Protein AF-A0A419DDG0-F1 (afdb_monomer_lite)

Radius of gyration: 15.32 Å; chains: 1; bounding box: 30×52×40 Å

Secondary structure (DSSP, 8-state):
------EEEEEE-S---HHHHHHHHHHHHHHTTTTT-EEE--TTT-GGGPPEEEESSHHHHHHHHHHHHHHTT--GGGEEEEEES------------

Structure (mmCIF, N/CA/C/O backbone):
data_AF-A0A419DDG0-F1
#
_entry.id   AF-A0A419DDG0-F1
#
loop_
_atom_site.group_PDB
_atom_site.id
_atom_site.type_symbol
_atom_site.label_atom_id
_atom_site.label_alt_id
_atom_site.label_comp_id
_atom_site.label_asym_id
_atom_site.label_entity_id
_atom_site.label_seq_id
_atom_site.pdbx_PDB_ins_code
_atom_site.Cartn_x
_atom_site.Cartn_y
_atom_site.Cartn_z
_atom_site.occupancy
_atom_site.B_iso_or_equiv
_atom_site.auth_seq_id
_atom_site.auth_comp_id
_atom_site.auth_asym_id
_atom_site.auth_atom_id
_atom_site.pdbx_PDB_model_num
ATOM 1 N N . MET A 1 1 ? 8.649 -7.366 -29.070 1.00 37.16 1 MET A N 1
ATOM 2 C CA . MET A 1 1 ? 9.524 -7.593 -27.902 1.00 37.16 1 MET A CA 1
ATOM 3 C C . MET A 1 1 ? 8.646 -7.546 -26.665 1.00 37.16 1 MET A C 1
ATOM 5 O O . MET A 1 1 ? 8.267 -6.458 -26.252 1.00 37.16 1 MET A O 1
ATOM 9 N N . SER A 1 2 ? 8.232 -8.703 -26.148 1.00 46.16 2 SER A N 1
ATOM 10 C CA . SER A 1 2 ? 7.489 -8.781 -24.888 1.00 46.16 2 SER A CA 1
ATOM 11 C C . SER A 1 2 ? 8.472 -8.474 -23.767 1.00 46.16 2 SER A C 1
ATOM 13 O O . SER A 1 2 ? 9.297 -9.309 -23.410 1.00 46.16 2 SER A O 1
ATOM 15 N N . SER A 1 3 ? 8.487 -7.229 -23.297 1.00 46.69 3 SER A N 1
ATOM 16 C CA . SER A 1 3 ? 9.208 -6.886 -22.079 1.00 46.69 3 SER A CA 1
ATOM 17 C C . SER A 1 3 ? 8.430 -7.476 -20.906 1.00 46.69 3 SER A C 1
ATOM 19 O O . SER A 1 3 ? 7.590 -6.790 -20.329 1.00 46.69 3 SER A O 1
ATOM 21 N N . ASP A 1 4 ? 8.699 -8.741 -20.575 1.00 53.41 4 ASP A N 1
ATOM 22 C CA . ASP A 1 4 ? 8.401 -9.341 -19.270 1.00 53.41 4 ASP A CA 1
ATOM 23 C C . ASP A 1 4 ? 9.187 -8.561 -18.207 1.00 53.41 4 ASP A C 1
ATOM 25 O O . ASP A 1 4 ? 10.253 -8.957 -17.741 1.00 53.41 4 ASP A O 1
ATOM 29 N N . ARG A 1 5 ? 8.710 -7.358 -17.885 1.00 60.47 5 ARG A N 1
ATOM 30 C CA . ARG A 1 5 ? 9.150 -6.641 -16.696 1.00 60.47 5 ARG A CA 1
ATOM 31 C C . ARG A 1 5 ? 8.579 -7.425 -15.530 1.00 60.47 5 ARG A C 1
ATOM 33 O O . ARG A 1 5 ? 7.360 -7.497 -15.406 1.00 60.47 5 ARG A O 1
ATOM 40 N N . GLU A 1 6 ? 9.451 -8.025 -14.723 1.00 71.94 6 GLU A N 1
ATOM 41 C CA . GLU A 1 6 ? 9.077 -8.680 -13.471 1.00 71.94 6 GLU A CA 1
ATOM 42 C C . GLU A 1 6 ? 8.288 -7.682 -12.619 1.00 71.94 6 GLU A C 1
ATOM 44 O O . GLU A 1 6 ? 8.833 -6.758 -12.017 1.00 71.94 6 GLU A O 1
ATOM 49 N N . GLN A 1 7 ? 6.965 -7.814 -12.644 1.00 84.19 7 GLN A N 1
ATOM 50 C CA . GLN A 1 7 ? 6.094 -7.000 -11.819 1.00 84.19 7 GLN A CA 1
ATOM 51 C C . GLN A 1 7 ? 6.153 -7.538 -10.392 1.00 84.19 7 GLN A C 1
ATOM 53 O O . GLN A 1 7 ? 6.408 -8.716 -10.168 1.00 84.19 7 GLN A O 1
ATOM 58 N N . HIS A 1 8 ? 5.898 -6.692 -9.406 1.00 87.19 8 HIS A N 1
ATOM 59 C CA . HIS A 1 8 ? 5.866 -7.069 -8.001 1.00 87.19 8 HIS A CA 1
ATOM 60 C C . HIS A 1 8 ? 4.533 -6.665 -7.399 1.00 87.19 8 HIS A C 1
ATOM 62 O O . HIS A 1 8 ? 4.134 -5.508 -7.463 1.00 87.19 8 HIS A O 1
ATOM 68 N N . VAL A 1 9 ? 3.835 -7.632 -6.827 1.00 87.88 9 VAL A N 1
ATOM 69 C CA . VAL A 1 9 ? 2.540 -7.462 -6.193 1.00 87.88 9 VAL A CA 1
ATOM 70 C C . VAL A 1 9 ? 2.675 -7.321 -4.689 1.00 87.88 9 VAL A C 1
ATOM 72 O O . VAL A 1 9 ? 3.354 -8.119 -4.046 1.00 87.88 9 VAL A O 1
ATOM 75 N N . VAL A 1 10 ? 1.986 -6.331 -4.134 1.00 87.31 10 VAL A N 1
ATOM 76 C CA . VAL A 1 10 ? 1.784 -6.153 -2.700 1.00 87.31 10 VAL A CA 1
ATOM 77 C C . VAL A 1 10 ? 0.323 -6.448 -2.393 1.00 87.31 10 VAL A C 1
ATOM 79 O O . VAL A 1 10 ? -0.575 -5.867 -3.005 1.00 87.31 10 VAL A O 1
ATOM 82 N N . ARG A 1 11 ? 0.078 -7.362 -1.453 1.00 86.62 11 ARG A N 1
ATOM 83 C CA . ARG A 1 11 ? -1.271 -7.712 -0.996 1.00 86.62 11 ARG A CA 1
ATOM 84 C C . ARG A 1 11 ? -1.343 -7.807 0.512 1.00 86.62 11 ARG A C 1
ATOM 86 O O . ARG A 1 11 ? -0.390 -8.230 1.158 1.00 86.62 11 ARG A O 1
ATOM 93 N N . ILE A 1 12 ? -2.505 -7.489 1.057 1.00 83.88 12 ILE A N 1
ATOM 94 C CA . ILE A 1 12 ? -2.798 -7.721 2.467 1.00 83.88 12 ILE A CA 1
ATOM 95 C C . ILE A 1 12 ? -3.429 -9.106 2.605 1.00 83.88 12 ILE A C 1
ATOM 97 O O . ILE A 1 12 ? -4.366 -9.451 1.883 1.00 83.88 12 ILE A O 1
ATOM 101 N N . THR A 1 13 ? -2.865 -9.935 3.482 1.00 80.31 13 THR A N 1
ATOM 102 C CA . THR A 1 13 ? -3.228 -11.358 3.610 1.00 80.31 13 THR A CA 1
ATOM 103 C C . THR A 1 13 ? -4.241 -11.634 4.712 1.00 80.31 13 THR A C 1
ATOM 105 O O . THR A 1 13 ? -4.829 -12.712 4.733 1.00 80.31 13 THR A O 1
ATOM 108 N N . ARG A 1 14 ? -4.459 -10.681 5.622 1.00 78.88 14 ARG A N 1
ATOM 109 C CA . ARG A 1 14 ? -5.357 -10.831 6.770 1.00 78.88 14 ARG A CA 1
ATOM 110 C C . ARG A 1 14 ? -6.541 -9.873 6.664 1.00 78.88 14 ARG A C 1
ATOM 112 O O . ARG A 1 14 ? -6.432 -8.791 6.091 1.00 78.88 14 ARG A O 1
ATOM 119 N N . ASN A 1 15 ? -7.663 -10.253 7.268 1.00 77.44 15 ASN A N 1
ATOM 120 C CA . ASN A 1 15 ? -8.803 -9.359 7.408 1.00 77.44 15 ASN A CA 1
ATOM 121 C C . ASN A 1 15 ? -8.472 -8.247 8.415 1.00 77.44 15 ASN A C 1
ATOM 123 O O . ASN A 1 15 ? -8.151 -8.536 9.568 1.00 77.44 15 ASN A O 1
ATOM 127 N N . LEU A 1 16 ? -8.547 -6.995 7.965 1.00 71.06 16 LEU A N 1
ATOM 128 C CA . LEU A 1 16 ? -8.265 -5.801 8.769 1.00 71.06 16 LEU A CA 1
ATOM 129 C C . LEU A 1 16 ? -9.456 -5.341 9.611 1.00 71.06 16 LEU A C 1
ATOM 131 O O . LEU A 1 16 ? -9.288 -4.542 10.526 1.00 71.06 16 LEU A O 1
ATOM 135 N N . GLY A 1 17 ? -10.660 -5.818 9.291 1.00 74.00 17 GLY A N 1
ATOM 136 C CA . GLY A 1 17 ? -11.890 -5.160 9.719 1.00 74.00 17 GLY A CA 1
ATOM 137 C C . GLY A 1 17 ? -12.183 -3.901 8.894 1.00 74.00 17 GLY A C 1
ATOM 138 O O . GLY A 1 17 ? -11.322 -3.359 8.202 1.00 74.00 17 GLY A O 1
ATOM 139 N N . GLU A 1 18 ? -13.435 -3.452 8.942 1.00 72.94 18 GLU A N 1
ATOM 140 C CA . GLU A 1 18 ? -13.960 -2.422 8.036 1.00 72.94 18 GLU A CA 1
ATOM 141 C C . GLU A 1 18 ? -13.289 -1.050 8.221 1.00 72.94 18 GLU A C 1
ATOM 143 O O . GLU A 1 18 ? -12.929 -0.414 7.237 1.00 72.94 18 GLU A O 1
ATOM 148 N N . LYS A 1 19 ? -13.019 -0.640 9.471 1.00 74.81 19 LYS A N 1
ATOM 149 C CA . LYS A 1 19 ? -12.361 0.644 9.779 1.00 74.81 19 LYS A CA 1
ATOM 150 C C . LYS A 1 19 ? -10.937 0.727 9.222 1.00 74.81 19 LYS A C 1
ATOM 152 O O . LYS A 1 19 ? -10.627 1.637 8.467 1.00 74.81 19 LYS A O 1
ATOM 157 N N . SER A 1 20 ? -10.094 -0.255 9.540 1.00 79.38 20 SER A N 1
ATOM 158 C CA . SER A 1 20 ? -8.696 -0.260 9.089 1.00 79.38 20 SER A CA 1
ATOM 159 C C . SER A 1 20 ? -8.560 -0.527 7.588 1.00 79.38 20 SER A C 1
ATOM 161 O O . SER A 1 20 ? -7.578 -0.115 6.976 1.00 79.38 20 SER A O 1
ATOM 163 N N . ARG A 1 21 ? -9.546 -1.190 6.969 1.00 82.56 21 ARG A N 1
ATOM 164 C CA . ARG A 1 21 ? -9.624 -1.313 5.510 1.00 82.56 21 ARG A CA 1
ATOM 165 C C . ARG A 1 21 ? -9.760 0.054 4.845 1.00 82.56 21 ARG A C 1
ATOM 167 O O . ARG A 1 21 ? -9.055 0.294 3.870 1.00 82.56 21 ARG A O 1
ATOM 174 N N . ASP A 1 22 ? -10.653 0.909 5.336 1.00 82.81 22 ASP A N 1
ATOM 175 C CA . ASP A 1 22 ? -10.909 2.215 4.722 1.00 82.81 22 ASP A CA 1
ATOM 176 C C . ASP A 1 22 ? -9.667 3.115 4.798 1.00 82.81 22 ASP A C 1
ATOM 178 O O . ASP A 1 22 ? -9.241 3.673 3.790 1.00 82.81 22 ASP A O 1
ATOM 182 N N . GLU A 1 23 ? -8.989 3.124 5.951 1.00 85.62 23 GLU A N 1
ATOM 183 C CA . GLU A 1 23 ? -7.719 3.839 6.143 1.00 85.62 23 GLU A CA 1
ATOM 184 C C . GLU A 1 23 ? -6.621 3.344 5.191 1.00 85.62 23 GLU A C 1
ATOM 186 O O . GLU A 1 23 ? -5.920 4.138 4.561 1.00 85.62 23 GLU A O 1
ATOM 191 N N . VAL A 1 24 ? -6.494 2.024 5.032 1.00 84.62 24 VAL A N 1
ATOM 192 C CA . VAL A 1 24 ? -5.549 1.419 4.085 1.00 84.62 24 VAL A CA 1
ATOM 193 C C . VAL A 1 24 ? -5.885 1.798 2.647 1.00 84.62 24 VAL A C 1
ATOM 195 O O . VAL A 1 24 ? -4.989 2.139 1.879 1.00 84.62 24 VAL A O 1
ATOM 198 N N . VAL A 1 25 ? -7.158 1.731 2.256 1.00 84.50 25 VAL A N 1
ATOM 199 C CA . VAL A 1 25 ? -7.594 2.059 0.893 1.00 84.50 25 VAL A CA 1
ATOM 200 C C . VAL A 1 25 ? -7.389 3.545 0.605 1.00 84.50 25 VAL A C 1
ATOM 202 O O . VAL A 1 25 ? -6.924 3.883 -0.484 1.00 84.50 25 VAL A O 1
ATOM 205 N N . ALA A 1 26 ? -7.670 4.427 1.564 1.00 86.62 26 ALA A N 1
ATOM 206 C CA . ALA A 1 26 ? -7.400 5.855 1.452 1.00 86.62 26 ALA A CA 1
ATOM 207 C C . ALA A 1 26 ? -5.898 6.123 1.278 1.00 86.62 26 ALA A C 1
ATOM 209 O O . ALA A 1 26 ? -5.501 6.784 0.318 1.00 86.62 26 ALA A O 1
ATOM 210 N N . PHE A 1 27 ? -5.056 5.520 2.127 1.00 87.88 27 PHE A N 1
ATOM 211 C CA . PHE A 1 27 ? -3.600 5.636 2.023 1.00 87.88 27 PHE A CA 1
ATOM 212 C C . PHE A 1 27 ? -3.076 5.130 0.677 1.00 87.88 27 PHE A C 1
ATOM 214 O O . PHE A 1 27 ? -2.239 5.773 0.047 1.00 87.88 27 PHE A O 1
ATOM 221 N N . ILE A 1 28 ? -3.579 3.984 0.211 1.00 86.81 28 ILE A N 1
ATOM 222 C CA . ILE A 1 28 ? -3.224 3.438 -1.096 1.00 86.81 28 ILE A CA 1
ATOM 223 C C . ILE A 1 28 ? -3.589 4.439 -2.188 1.00 86.81 28 ILE A C 1
ATOM 225 O O . ILE A 1 28 ? -2.723 4.787 -2.976 1.00 86.81 28 ILE A O 1
ATOM 229 N N . ASN A 1 29 ? -4.825 4.929 -2.246 1.00 85.12 29 ASN A N 1
ATOM 230 C CA . ASN A 1 29 ? -5.228 5.855 -3.307 1.00 85.12 29 ASN A CA 1
ATOM 231 C C . ASN A 1 29 ? -4.401 7.151 -3.310 1.00 85.12 29 ASN A C 1
ATOM 233 O O . ASN A 1 29 ? -4.092 7.660 -4.385 1.00 85.12 29 ASN A O 1
ATOM 237 N N . GLU A 1 30 ? -4.000 7.647 -2.138 1.00 87.56 30 GLU A N 1
ATOM 238 C CA . GLU A 1 30 ? -3.148 8.834 -2.021 1.00 87.56 30 GLU A CA 1
ATOM 239 C C . GLU A 1 30 ? -1.705 8.561 -2.475 1.00 87.56 30 GLU A C 1
ATOM 241 O O . GLU A 1 30 ? -1.150 9.293 -3.295 1.00 87.56 30 GLU A O 1
ATOM 246 N N . LYS A 1 31 ? -1.089 7.488 -1.965 1.00 85.69 31 LYS A N 1
ATOM 247 C CA . LYS A 1 31 ? 0.349 7.232 -2.127 1.00 85.69 31 LYS A CA 1
ATOM 248 C C . LYS A 1 31 ? 0.706 6.430 -3.364 1.00 85.69 31 LYS A C 1
ATOM 250 O O . LYS A 1 31 ? 1.827 6.529 -3.853 1.00 85.69 31 LYS A O 1
ATOM 255 N N . LEU A 1 32 ? -0.204 5.628 -3.902 1.00 84.00 32 LEU A N 1
ATOM 256 C CA . LEU A 1 32 ? 0.107 4.678 -4.972 1.00 84.00 32 LEU A CA 1
ATOM 257 C C . LEU A 1 32 ? 0.689 5.349 -6.223 1.00 84.00 32 LEU A C 1
ATOM 259 O O . LEU A 1 32 ? 1.617 4.806 -6.828 1.00 84.00 32 LEU A O 1
ATOM 263 N N . ALA A 1 33 ? 0.204 6.547 -6.564 1.00 81.75 33 ALA A N 1
ATOM 264 C CA . ALA A 1 33 ? 0.721 7.338 -7.677 1.00 81.75 33 ALA A CA 1
ATOM 265 C C . ALA A 1 33 ? 2.173 7.802 -7.449 1.00 81.75 33 ALA A C 1
ATOM 267 O O . ALA A 1 33 ? 2.976 7.783 -8.384 1.00 81.75 33 ALA A O 1
ATOM 268 N N . GLU A 1 34 ? 2.540 8.152 -6.211 1.00 85.50 34 GLU A N 1
ATOM 269 C CA . G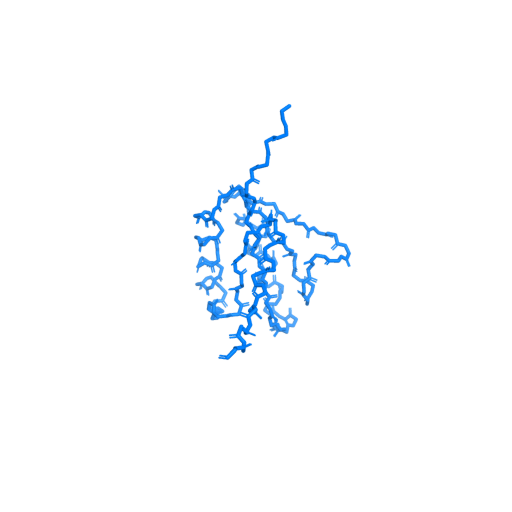LU A 1 34 ? 3.898 8.587 -5.851 1.00 85.50 34 GLU A CA 1
ATOM 270 C C . GLU A 1 34 ? 4.925 7.459 -6.036 1.00 85.50 34 GLU A C 1
ATOM 272 O O . GLU A 1 34 ? 6.042 7.688 -6.504 1.00 85.50 34 GLU A O 1
ATOM 277 N N . TYR A 1 35 ? 4.528 6.217 -5.749 1.00 81.44 35 TYR A N 1
ATOM 278 C CA . TYR A 1 35 ? 5.391 5.035 -5.860 1.00 81.44 35 TYR A CA 1
ATOM 279 C C . TYR A 1 35 ? 5.320 4.342 -7.228 1.00 81.44 35 TYR A C 1
ATOM 281 O O . TYR A 1 35 ? 5.790 3.211 -7.367 1.00 81.44 35 TYR A O 1
ATOM 289 N N . LYS A 1 36 ? 4.737 4.994 -8.248 1.00 82.38 36 LYS A N 1
ATOM 290 C CA . LYS A 1 36 ? 4.551 4.432 -9.604 1.00 82.38 36 LYS A CA 1
ATOM 291 C C . LYS A 1 36 ? 3.864 3.058 -9.590 1.00 82.38 36 LYS A C 1
ATOM 293 O O 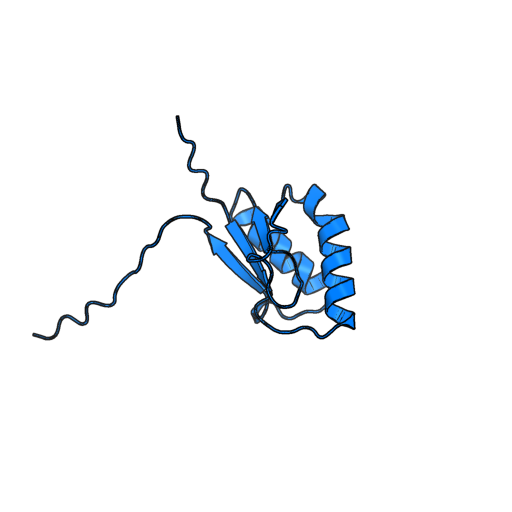. LYS A 1 36 ? 4.120 2.219 -10.460 1.00 82.38 36 LYS A O 1
ATOM 298 N N . GLY A 1 37 ? 3.041 2.816 -8.574 1.00 81.69 37 GLY A N 1
ATOM 299 C CA . GLY A 1 37 ? 2.264 1.600 -8.438 1.00 81.69 37 GLY A CA 1
ATOM 300 C C . GLY A 1 37 ? 0.946 1.714 -9.193 1.00 81.69 37 GLY A C 1
ATOM 301 O O . GLY A 1 37 ? 0.485 2.799 -9.539 1.00 81.69 37 GLY A O 1
ATOM 302 N N . THR A 1 38 ? 0.326 0.571 -9.447 1.00 85.00 38 THR A N 1
ATOM 303 C CA . THR A 1 38 ? -1.009 0.476 -10.042 1.00 85.00 38 THR A CA 1
ATOM 304 C C . THR A 1 38 ? -1.875 -0.436 -9.194 1.00 85.00 38 THR A C 1
ATOM 306 O O . THR A 1 38 ? -1.403 -1.451 -8.687 1.00 85.00 38 THR A O 1
ATOM 309 N N . ALA A 1 39 ? -3.134 -0.055 -9.000 1.00 82.81 39 ALA A N 1
ATOM 310 C CA . ALA A 1 39 ? -4.095 -0.868 -8.276 1.00 82.81 39 ALA A CA 1
ATOM 311 C C . ALA A 1 39 ? -4.791 -1.761 -9.298 1.00 82.81 39 ALA A C 1
ATOM 313 O O . ALA A 1 39 ? -5.461 -1.274 -10.208 1.00 82.81 39 ALA A O 1
ATOM 314 N N . ASP A 1 40 ? -4.625 -3.067 -9.156 1.00 77.00 40 ASP A N 1
ATOM 315 C CA . ASP A 1 40 ? -5.376 -4.051 -9.918 1.00 77.00 40 ASP A CA 1
ATOM 316 C C . ASP A 1 40 ? -6.700 -4.292 -9.177 1.00 77.00 40 ASP A C 1
ATOM 318 O O . ASP A 1 40 ? -6.782 -5.019 -8.183 1.00 77.00 40 ASP A O 1
ATOM 322 N N . GLY A 1 41 ? -7.724 -3.553 -9.612 1.00 55.69 41 GLY A N 1
ATOM 323 C CA . GLY A 1 41 ? -9.072 -3.538 -9.035 1.00 55.69 41 GLY A CA 1
ATOM 324 C C . GLY A 1 41 ? -10.011 -4.615 -9.584 1.00 55.69 41 GLY A C 1
ATOM 325 O O . GLY A 1 41 ? -11.226 -4.480 -9.454 1.00 55.69 41 GLY A O 1
ATOM 326 N N . GLY A 1 42 ? -9.492 -5.658 -10.239 1.00 46.19 42 GLY A N 1
ATOM 327 C CA . GLY A 1 42 ? -10.320 -6.730 -10.790 1.00 46.19 42 GLY A CA 1
ATOM 328 C C . GLY A 1 42 ? -11.037 -7.540 -9.703 1.00 46.19 42 GLY A C 1
ATOM 329 O O . GLY A 1 42 ? -10.502 -7.738 -8.611 1.00 46.19 42 GLY A O 1
ATOM 330 N N . ALA A 1 43 ? -12.217 -8.078 -10.041 1.00 42.00 43 ALA A N 1
ATOM 331 C CA . ALA A 1 43 ? -13.110 -8.898 -9.201 1.00 42.00 43 ALA A CA 1
ATOM 332 C C . ALA A 1 43 ? -12.467 -10.146 -8.542 1.00 42.00 43 ALA A C 1
ATOM 334 O O . ALA A 1 43 ? -13.127 -10.879 -7.811 1.00 42.00 43 ALA A O 1
ATOM 335 N N . THR A 1 44 ? -11.182 -10.394 -8.795 1.00 48.94 44 THR A N 1
ATOM 336 C CA . THR A 1 44 ? -10.407 -11.554 -8.343 1.00 48.94 44 THR A CA 1
ATOM 337 C C . THR A 1 44 ? -9.057 -11.183 -7.709 1.00 48.94 44 THR A C 1
ATOM 339 O O . THR A 1 44 ? -8.320 -12.080 -7.310 1.00 48.94 44 THR A O 1
ATOM 342 N N . GLY A 1 45 ? -8.689 -9.895 -7.644 1.00 48.16 45 GLY A N 1
ATOM 343 C CA . GLY A 1 45 ? -7.337 -9.465 -7.251 1.00 48.16 45 GLY A CA 1
ATOM 344 C C . GLY A 1 45 ? -7.176 -9.107 -5.772 1.00 48.16 45 GLY A C 1
ATOM 345 O O . GLY A 1 45 ? -6.137 -9.392 -5.176 1.00 48.16 45 GLY A O 1
ATOM 346 N N . GLY A 1 46 ? -8.196 -8.495 -5.170 1.00 55.62 46 GLY A N 1
ATOM 347 C CA . GLY A 1 46 ? -8.128 -7.954 -3.814 1.00 55.62 46 GLY A CA 1
ATOM 348 C C . GLY A 1 46 ? -8.680 -8.884 -2.734 1.00 55.62 46 GLY A C 1
ATOM 349 O O . GLY A 1 46 ? -9.832 -9.309 -2.806 1.00 55.62 46 GLY A O 1
ATOM 350 N N . THR A 1 47 ? -7.895 -9.161 -1.690 1.00 65.12 47 THR A N 1
ATOM 351 C CA . THR A 1 47 ? -8.382 -9.877 -0.498 1.00 65.12 47 THR A CA 1
ATOM 352 C C . THR A 1 47 ? -9.054 -8.888 0.455 1.00 65.12 47 THR A C 1
ATOM 354 O O . THR A 1 47 ? -8.558 -7.781 0.655 1.00 65.12 47 THR A O 1
ATOM 357 N N . HIS A 1 48 ? -10.179 -9.273 1.067 1.00 72.31 48 HIS A N 1
ATOM 358 C CA . HIS A 1 48 ? -10.883 -8.460 2.076 1.00 72.31 48 HIS A CA 1
ATOM 359 C C . HIS A 1 48 ? -11.290 -7.055 1.587 1.00 72.31 48 HIS A C 1
ATOM 361 O O . HIS A 1 48 ? -11.453 -6.136 2.385 1.00 72.31 48 HIS A O 1
ATOM 367 N N . GLY A 1 49 ? -11.459 -6.890 0.268 1.00 73.88 49 GLY A N 1
ATOM 368 C CA . GLY A 1 49 ? -11.854 -5.630 -0.356 1.00 73.88 49 GLY A CA 1
ATOM 369 C C . GLY A 1 49 ? -10.758 -4.556 -0.386 1.00 73.88 49 GLY A C 1
ATOM 370 O O . GLY A 1 49 ? -11.069 -3.372 -0.529 1.00 73.88 49 GLY A O 1
ATOM 371 N N . ILE A 1 50 ? -9.498 -4.967 -0.244 1.00 80.75 50 ILE A N 1
ATOM 372 C CA . ILE A 1 50 ? -8.309 -4.136 -0.438 1.00 80.75 50 ILE A CA 1
ATOM 373 C C . ILE A 1 50 ? -7.752 -4.467 -1.826 1.00 80.75 50 ILE A C 1
ATOM 375 O O . ILE A 1 50 ? -7.557 -5.651 -2.112 1.00 80.75 50 ILE A O 1
ATOM 379 N N . PRO A 1 51 ? -7.515 -3.4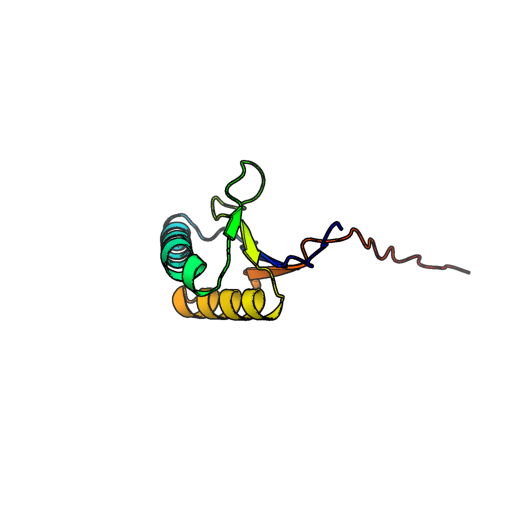77 -2.702 1.00 82.06 51 PRO A N 1
ATOM 380 C CA . PRO A 1 51 ? -7.023 -3.733 -4.050 1.00 82.06 51 PRO A CA 1
ATOM 381 C C . PRO A 1 51 ? -5.624 -4.358 -4.027 1.00 82.06 51 PRO A C 1
ATOM 383 O O . PRO A 1 51 ? -4.813 -4.086 -3.139 1.00 82.06 51 PRO A O 1
ATOM 386 N N . LEU A 1 52 ? -5.331 -5.183 -5.031 1.00 85.12 52 LEU A N 1
ATOM 387 C CA . LEU A 1 52 ? -3.984 -5.697 -5.247 1.00 85.12 52 LEU A CA 1
ATOM 388 C C . LEU A 1 52 ? -3.112 -4.578 -5.803 1.00 85.12 52 LEU A C 1
ATOM 390 O O . LEU A 1 52 ? -3.510 -3.902 -6.747 1.00 85.12 52 LEU A O 1
ATOM 394 N N . LEU A 1 53 ? -1.914 -4.393 -5.263 1.00 87.62 53 LEU A N 1
ATOM 395 C CA . LEU A 1 53 ? -1.020 -3.330 -5.717 1.00 87.62 53 LEU A CA 1
ATOM 396 C C . LEU A 1 53 ? 0.090 -3.930 -6.552 1.00 87.62 53 LEU A C 1
ATOM 398 O O . LEU A 1 53 ? 0.685 -4.919 -6.147 1.00 87.62 53 LEU A O 1
ATOM 402 N N . VAL A 1 54 ? 0.376 -3.337 -7.700 1.00 87.81 54 VAL A N 1
ATOM 403 C CA . VAL A 1 54 ? 1.334 -3.839 -8.681 1.00 87.81 54 VAL A CA 1
ATOM 404 C C . VAL A 1 54 ? 2.380 -2.764 -8.935 1.00 87.81 54 VAL A C 1
ATOM 406 O O . VAL A 1 54 ? 2.056 -1.633 -9.290 1.00 87.81 54 VAL A O 1
ATOM 409 N N . PHE A 1 55 ? 3.643 -3.136 -8.789 1.00 87.81 55 PHE A N 1
ATOM 410 C CA . PHE A 1 55 ? 4.810 -2.285 -8.973 1.00 87.81 55 PHE A CA 1
ATOM 411 C C . PHE A 1 55 ? 5.712 -2.856 -10.063 1.00 87.81 55 PHE A C 1
ATOM 413 O O . PHE A 1 55 ? 5.737 -4.061 -10.302 1.00 87.81 55 PHE A O 1
ATOM 420 N N . ASN A 1 56 ? 6.490 -1.988 -10.706 1.00 85.25 56 ASN A N 1
ATOM 421 C CA . ASN A 1 56 ? 7.437 -2.391 -11.750 1.00 85.25 56 ASN A CA 1
ATOM 422 C C . ASN A 1 56 ? 8.775 -2.902 -11.197 1.00 85.25 56 ASN A C 1
ATOM 424 O O . ASN A 1 56 ? 9.566 -3.451 -11.956 1.00 85.25 56 ASN A O 1
ATOM 428 N N . THR A 1 57 ? 9.066 -2.669 -9.912 1.00 85.19 57 THR A N 1
ATOM 429 C CA . THR A 1 57 ? 10.321 -3.083 -9.274 1.00 85.19 57 THR A CA 1
ATOM 430 C C . THR A 1 57 ? 10.069 -3.652 -7.879 1.00 85.19 57 THR A C 1
ATOM 432 O O . THR A 1 57 ? 9.128 -3.248 -7.189 1.00 85.19 57 THR A O 1
ATOM 435 N N . SER A 1 58 ? 10.928 -4.578 -7.439 1.00 85.88 58 SER A N 1
ATOM 436 C CA . SER A 1 58 ? 10.851 -5.143 -6.085 1.00 85.88 58 SER A CA 1
ATOM 437 C C . SER A 1 58 ? 11.104 -4.073 -5.029 1.00 85.88 58 SER A C 1
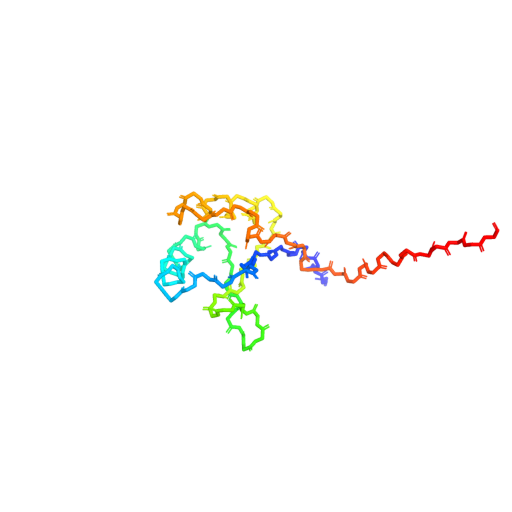ATOM 439 O O . SER A 1 58 ? 10.443 -4.045 -3.994 1.00 85.88 58 SER A O 1
ATOM 441 N N . LYS A 1 59 ? 12.033 -3.155 -5.313 1.00 87.62 59 LYS A N 1
ATOM 442 C CA . LYS A 1 59 ? 12.401 -2.065 -4.416 1.00 87.62 59 LYS A CA 1
ATOM 443 C C . LYS A 1 59 ? 11.193 -1.190 -4.097 1.00 87.62 59 LYS A C 1
ATOM 445 O O . LYS A 1 59 ? 10.909 -0.990 -2.920 1.00 87.62 59 LYS A O 1
ATOM 450 N N . ASP A 1 60 ? 10.460 -0.736 -5.113 1.00 88.19 60 ASP A N 1
ATOM 451 C CA . ASP A 1 60 ? 9.287 0.122 -4.914 1.00 88.19 60 ASP A CA 1
ATOM 452 C C . ASP A 1 60 ? 8.185 -0.618 -4.142 1.00 88.19 60 ASP A C 1
ATOM 454 O O . ASP A 1 60 ? 7.614 -0.065 -3.205 1.00 88.19 60 ASP A O 1
ATOM 458 N N . ALA A 1 61 ? 7.963 -1.903 -4.442 1.00 88.81 61 ALA A N 1
ATOM 459 C CA . ALA A 1 61 ? 6.994 -2.733 -3.724 1.00 88.81 61 ALA A CA 1
ATOM 460 C C . ALA A 1 61 ? 7.342 -2.905 -2.233 1.00 88.81 61 ALA A C 1
ATOM 462 O O . ALA A 1 61 ? 6.472 -2.808 -1.365 1.00 88.81 61 ALA A O 1
ATOM 463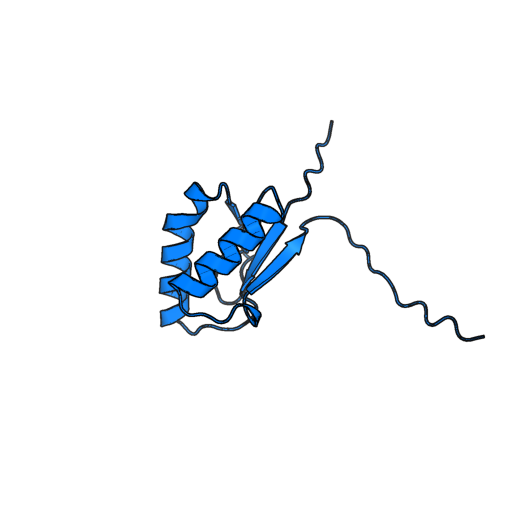 N N . HIS A 1 62 ? 8.616 -3.147 -1.910 1.00 90.25 62 HIS A N 1
ATOM 464 C CA . HIS A 1 62 ? 9.071 -3.283 -0.525 1.00 90.25 62 HIS A CA 1
ATOM 465 C C . HIS A 1 62 ? 9.019 -1.959 0.239 1.00 90.25 62 HIS A C 1
ATOM 467 O O . HIS A 1 62 ? 8.620 -1.956 1.406 1.00 90.25 62 HIS A O 1
ATOM 473 N N . VAL A 1 63 ? 9.399 -0.852 -0.407 1.00 91.56 63 VAL A N 1
ATOM 474 C CA . VAL A 1 63 ? 9.295 0.489 0.177 1.00 91.56 63 VAL A CA 1
ATOM 475 C C . VAL A 1 63 ? 7.832 0.808 0.466 1.00 91.56 63 VAL A C 1
ATOM 477 O O . VAL A 1 63 ? 7.507 1.128 1.606 1.00 91.56 63 VAL A O 1
ATOM 480 N N . PHE A 1 64 ? 6.942 0.617 -0.510 1.00 90.56 64 PHE A N 1
ATOM 481 C CA . PHE A 1 64 ? 5.513 0.850 -0.332 1.00 90.56 64 PHE A CA 1
ATOM 482 C C . PHE A 1 64 ? 4.934 0.006 0.807 1.00 90.56 64 PHE A C 1
ATOM 484 O O . PHE A 1 64 ? 4.223 0.523 1.660 1.00 90.56 64 PHE A O 1
ATOM 491 N N . ALA A 1 65 ? 5.269 -1.284 0.874 1.00 90.50 65 ALA A N 1
ATOM 492 C CA . ALA A 1 65 ? 4.788 -2.165 1.935 1.00 90.50 65 ALA A CA 1
ATOM 493 C C . ALA A 1 65 ? 5.265 -1.740 3.338 1.00 90.50 65 ALA A C 1
ATOM 495 O O . ALA A 1 65 ? 4.527 -1.890 4.312 1.00 90.50 65 ALA A O 1
ATOM 496 N N . ASN A 1 66 ? 6.485 -1.208 3.457 1.00 91.06 66 ASN A N 1
ATOM 497 C CA . ASN A 1 66 ? 6.990 -0.675 4.723 1.00 91.06 66 ASN A CA 1
ATOM 498 C C . ASN A 1 66 ? 6.300 0.636 5.106 1.00 91.06 66 ASN A C 1
ATOM 500 O O . ASN A 1 66 ? 5.960 0.820 6.271 1.00 91.06 66 ASN A O 1
ATOM 504 N N . GLU A 1 67 ? 6.075 1.530 4.148 1.00 90.81 67 GLU A N 1
ATOM 505 C CA . GLU A 1 67 ? 5.375 2.791 4.402 1.00 90.81 67 GLU A CA 1
ATOM 506 C C . GLU A 1 67 ? 3.904 2.554 4.745 1.00 90.81 67 GLU A C 1
ATOM 508 O O . GLU A 1 67 ? 3.412 3.122 5.715 1.00 90.81 67 GLU A O 1
ATOM 513 N N . LEU A 1 68 ? 3.241 1.620 4.058 1.00 87.56 68 LEU A N 1
ATOM 514 C CA . LEU A 1 68 ? 1.894 1.165 4.393 1.00 87.56 68 LEU A CA 1
ATOM 515 C C . LEU A 1 68 ? 1.831 0.643 5.832 1.00 87.56 68 LEU A C 1
ATOM 517 O O . LEU A 1 68 ? 0.961 1.052 6.595 1.00 87.56 68 LEU A O 1
ATOM 521 N N . SER A 1 69 ? 2.783 -0.212 6.220 1.00 88.19 69 SER A N 1
ATOM 522 C CA . SER A 1 69 ? 2.895 -0.746 7.583 1.00 88.19 69 SER A CA 1
ATOM 523 C C . SER A 1 69 ? 3.046 0.362 8.631 1.00 88.19 69 SER A C 1
ATOM 525 O O . SER A 1 69 ? 2.369 0.335 9.655 1.00 88.19 69 SER A O 1
ATOM 527 N N . LYS A 1 70 ? 3.890 1.368 8.372 1.00 88.94 70 LYS A N 1
ATOM 528 C CA . LYS A 1 70 ? 4.101 2.493 9.296 1.00 88.94 70 LYS A CA 1
ATOM 529 C C . LYS A 1 70 ? 2.884 3.408 9.387 1.00 88.94 70 LYS A C 1
ATOM 531 O O . LYS A 1 70 ? 2.474 3.747 10.491 1.00 88.94 70 LYS A O 1
ATOM 536 N N . ALA A 1 71 ? 2.320 3.797 8.246 1.00 86.69 71 ALA A N 1
ATOM 537 C CA . ALA A 1 71 ? 1.222 4.755 8.176 1.00 86.69 71 ALA A CA 1
ATOM 538 C C . ALA A 1 71 ? -0.062 4.207 8.803 1.00 86.69 71 ALA A C 1
ATOM 540 O O . ALA A 1 71 ? -0.777 4.932 9.482 1.00 86.69 71 ALA A O 1
ATOM 541 N N . THR A 1 72 ? -0.321 2.912 8.618 1.00 80.56 72 THR A N 1
ATOM 542 C CA . THR A 1 72 ? -1.526 2.246 9.140 1.00 80.56 72 THR A CA 1
ATOM 543 C C . THR A 1 72 ? -1.277 1.555 10.485 1.00 80.56 72 THR A C 1
ATOM 545 O O . THR A 1 72 ? -2.154 0.864 10.994 1.00 80.56 72 THR A O 1
ATOM 548 N N . GLN A 1 73 ? -0.063 1.696 11.044 1.00 82.88 73 GLN A N 1
ATOM 549 C CA . GLN A 1 73 ? 0.431 0.963 12.223 1.00 82.88 73 GLN A CA 1
ATOM 550 C C . GLN A 1 73 ? 0.198 -0.555 12.135 1.00 82.88 73 GLN A C 1
ATOM 552 O O . GLN A 1 73 ? 0.067 -1.257 13.140 1.00 82.88 73 GLN A O 1
ATOM 557 N N . TYR A 1 74 ? 0.137 -1.068 10.910 1.00 80.06 74 TYR A N 1
ATOM 558 C CA . TYR A 1 74 ? -0.230 -2.435 10.623 1.00 80.06 74 TYR A CA 1
ATOM 559 C C . TYR A 1 74 ? 1.021 -3.300 10.501 1.00 80.06 74 TYR A C 1
ATOM 561 O O . TYR A 1 74 ? 1.963 -2.912 9.805 1.00 80.06 74 TYR A O 1
ATOM 569 N N . PRO A 1 75 ? 1.091 -4.470 11.152 1.00 82.81 75 PRO A N 1
ATOM 570 C CA . PRO A 1 75 ? 2.338 -5.208 11.222 1.00 82.81 75 PRO A CA 1
ATOM 571 C C . PRO A 1 75 ? 2.709 -5.783 9.851 1.00 82.81 75 PRO A C 1
ATOM 573 O O . PRO A 1 75 ? 1.886 -6.320 9.104 1.00 82.81 75 PRO A O 1
ATOM 576 N N . ARG A 1 76 ? 3.997 -5.657 9.522 1.00 83.94 76 ARG A N 1
ATOM 577 C CA . ARG A 1 76 ? 4.556 -5.962 8.200 1.00 83.94 76 ARG A CA 1
ATOM 578 C C . ARG A 1 76 ? 4.335 -7.410 7.753 1.00 83.94 76 ARG A C 1
ATOM 580 O O . ARG A 1 76 ? 4.289 -7.657 6.550 1.00 83.94 76 ARG A O 1
ATOM 587 N N . GLU A 1 77 ? 4.185 -8.331 8.705 1.00 84.88 77 GLU A N 1
ATOM 588 C CA . GLU A 1 77 ? 3.900 -9.761 8.507 1.00 84.88 77 GLU A CA 1
ATOM 589 C C . GLU A 1 77 ? 2.576 -10.035 7.777 1.00 84.88 77 GLU A C 1
ATOM 591 O O . GLU A 1 77 ? 2.433 -11.050 7.100 1.00 84.88 77 GLU A O 1
ATOM 596 N N . HIS A 1 78 ? 1.615 -9.117 7.867 1.00 84.25 78 HIS A N 1
ATOM 597 C CA . HIS A 1 78 ? 0.316 -9.245 7.213 1.00 84.25 78 HIS A CA 1
ATOM 598 C C . HIS A 1 78 ? 0.284 -8.609 5.810 1.00 84.25 78 HIS A C 1
ATOM 600 O O . HIS A 1 78 ? -0.750 -8.621 5.135 1.00 84.25 78 HIS A O 1
ATOM 606 N N . ILE A 1 79 ? 1.402 -8.023 5.376 1.00 87.19 79 ILE A N 1
ATOM 607 C CA . ILE A 1 79 ? 1.577 -7.442 4.048 1.00 87.19 79 ILE A CA 1
ATOM 608 C C . ILE A 1 79 ? 2.530 -8.361 3.290 1.00 87.19 79 ILE A C 1
ATOM 610 O O . ILE A 1 79 ? 3.688 -8.536 3.652 1.00 87.19 79 ILE A O 1
ATOM 614 N N . GLU A 1 80 ? 2.070 -8.969 2.213 1.00 87.62 80 GLU A N 1
ATOM 615 C CA . GLU A 1 80 ? 2.885 -9.862 1.403 1.00 87.62 80 GLU A CA 1
ATOM 616 C C . GLU A 1 80 ? 3.364 -9.139 0.147 1.00 87.62 80 GLU A C 1
ATOM 618 O O . GLU A 1 80 ? 2.575 -8.480 -0.525 1.00 87.62 80 GLU A O 1
ATOM 623 N N . VAL A 1 81 ? 4.652 -9.283 -0.176 1.00 88.81 81 VAL A N 1
ATOM 624 C CA . VAL A 1 81 ? 5.249 -8.794 -1.425 1.00 88.81 81 VAL A CA 1
ATOM 625 C C . VAL A 1 81 ? 5.728 -9.998 -2.224 1.00 88.81 81 VAL A C 1
ATOM 627 O O . VAL A 1 81 ? 6.504 -10.804 -1.714 1.00 88.81 81 VAL A O 1
ATOM 630 N N . LYS A 1 82 ? 5.261 -10.145 -3.463 1.00 86.44 82 LYS A N 1
ATOM 631 C CA . LYS A 1 82 ? 5.602 -11.262 -4.358 1.00 86.44 82 LYS A CA 1
ATOM 632 C C . LYS A 1 82 ? 5.900 -10.766 -5.763 1.00 86.44 82 LYS A C 1
ATOM 634 O O . LYS A 1 82 ? 5.366 -9.751 -6.175 1.00 86.44 82 LYS A O 1
ATOM 639 N N . ALA A 1 83 ? 6.724 -11.479 -6.523 1.00 82.25 83 ALA A N 1
ATOM 640 C CA . ALA A 1 83 ? 6.854 -11.218 -7.954 1.00 82.25 83 ALA A CA 1
ATOM 641 C C . ALA A 1 83 ? 5.613 -11.753 -8.701 1.00 82.25 83 ALA A C 1
ATOM 643 O O . ALA A 1 83 ? 5.193 -12.892 -8.500 1.00 82.25 83 ALA A O 1
ATOM 644 N N . ARG A 1 84 ? 5.010 -10.922 -9.551 1.00 73.12 84 ARG A N 1
ATOM 645 C CA . ARG A 1 84 ? 3.947 -11.244 -10.507 1.00 73.12 84 ARG A CA 1
ATOM 646 C C . ARG A 1 84 ? 4.627 -11.736 -11.789 1.00 73.12 84 ARG A C 1
ATOM 648 O O . ARG A 1 84 ? 4.757 -10.995 -12.754 1.00 73.12 84 ARG A O 1
ATOM 655 N N . GLY A 1 85 ? 5.125 -12.973 -11.761 1.00 58.84 85 GLY A N 1
ATOM 656 C CA . GLY A 1 85 ? 5.799 -13.580 -12.909 1.00 58.84 85 GLY A CA 1
ATOM 657 C C . GLY A 1 85 ? 6.424 -14.939 -12.601 1.00 58.84 85 GLY A C 1
ATOM 658 O O . GLY A 1 85 ? 7.413 -15.022 -11.882 1.00 58.84 85 GLY A O 1
ATOM 659 N N . GLY A 1 86 ? 5.846 -15.990 -13.188 1.00 42.44 86 GLY A N 1
ATOM 660 C CA . GLY A 1 86 ? 6.417 -17.331 -13.283 1.00 42.44 86 GLY A CA 1
ATOM 661 C C . GLY A 1 86 ? 6.070 -18.269 -12.132 1.00 42.44 86 GLY A C 1
ATOM 662 O O . GLY A 1 86 ? 6.690 -18.241 -11.074 1.00 42.44 86 GLY A O 1
ATOM 663 N N . THR A 1 87 ? 5.151 -19.196 -12.392 1.00 41.91 87 THR A N 1
ATOM 664 C CA . THR A 1 87 ? 5.109 -20.504 -11.739 1.00 41.91 87 THR A CA 1
ATOM 665 C C . THR A 1 87 ? 6.507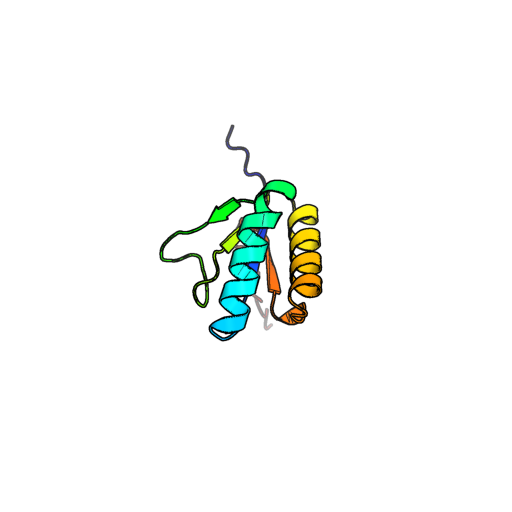 -21.125 -11.785 1.00 41.91 87 THR A C 1
ATOM 667 O O . THR A 1 87 ? 6.880 -21.806 -12.733 1.00 41.91 87 THR A O 1
ATOM 670 N N . ARG A 1 88 ? 7.317 -20.894 -10.759 1.00 44.97 88 ARG A N 1
ATOM 671 C CA . ARG A 1 88 ? 8.290 -21.879 -10.311 1.00 44.97 88 ARG A CA 1
ATOM 672 C C . ARG A 1 88 ? 7.706 -22.469 -9.053 1.00 44.97 88 ARG A C 1
ATOM 674 O O . ARG A 1 88 ? 8.069 -22.128 -7.933 1.00 44.97 88 ARG A O 1
ATOM 681 N N . GLU A 1 89 ? 6.751 -23.357 -9.294 1.00 47.16 89 GLU A N 1
ATOM 682 C CA . GLU A 1 89 ? 6.580 -24.540 -8.475 1.00 47.16 89 GLU A CA 1
ATOM 683 C C . GLU A 1 89 ? 7.972 -25.177 -8.348 1.00 47.16 89 GLU A C 1
ATOM 685 O O . GLU A 1 89 ? 8.409 -25.958 -9.189 1.00 47.16 89 GLU A O 1
ATOM 690 N N . SER A 1 90 ? 8.740 -24.764 -7.338 1.00 43.03 90 SER A N 1
ATOM 691 C CA . SER A 1 90 ? 9.877 -25.548 -6.883 1.00 43.03 90 SER A CA 1
ATOM 692 C C . SER A 1 90 ? 9.260 -26.681 -6.085 1.00 43.03 90 SER A C 1
ATOM 694 O O . SER A 1 90 ? 9.128 -26.626 -4.861 1.00 43.03 90 SER A O 1
ATOM 696 N N . GLY A 1 91 ? 8.752 -27.665 -6.829 1.00 42.09 91 GLY A N 1
ATOM 697 C CA . GLY A 1 91 ? 8.391 -28.950 -6.284 1.00 42.09 91 GLY A CA 1
ATOM 698 C C . GLY A 1 91 ? 9.591 -29.445 -5.494 1.00 42.09 91 GLY A C 1
ATOM 699 O O . GLY A 1 91 ? 10.662 -29.687 -6.052 1.00 42.09 91 GLY A O 1
ATOM 700 N N . ARG A 1 92 ? 9.407 -29.590 -4.181 1.00 45.62 92 ARG A N 1
ATOM 701 C CA . ARG A 1 92 ? 10.211 -30.513 -3.393 1.00 45.62 92 ARG A CA 1
ATOM 702 C C . ARG A 1 92 ? 10.015 -31.888 -4.027 1.00 45.62 92 ARG A C 1
ATOM 704 O O . ARG A 1 92 ? 9.068 -32.595 -3.700 1.00 45.62 92 ARG A O 1
ATOM 711 N N . ARG A 1 93 ? 10.879 -32.259 -4.972 1.00 49.44 93 ARG A N 1
ATOM 712 C CA . ARG A 1 93 ? 11.141 -33.667 -5.239 1.00 49.44 93 ARG A CA 1
ATOM 713 C C . ARG A 1 93 ? 11.978 -34.143 -4.066 1.00 49.44 93 ARG A C 1
ATOM 715 O O . ARG A 1 93 ? 13.197 -34.010 -4.064 1.00 49.44 93 ARG A O 1
ATOM 722 N N . ASP A 1 94 ? 11.273 -34.621 -3.049 1.00 49.38 94 ASP A N 1
ATOM 723 C CA . ASP A 1 94 ? 11.820 -35.501 -2.030 1.00 49.38 94 ASP A CA 1
ATOM 724 C C . ASP A 1 94 ? 12.280 -36.769 -2.766 1.00 49.38 94 ASP A C 1
ATOM 726 O O . ASP A 1 94 ? 11.504 -37.671 -3.085 1.00 49.38 94 ASP A O 1
ATOM 730 N N . GLY A 1 95 ? 13.535 -36.739 -3.211 1.00 46.00 95 GLY A N 1
ATOM 731 C CA . GLY A 1 95 ? 14.208 -37.851 -3.857 1.00 46.00 95 GLY A CA 1
ATOM 732 C C . GLY A 1 95 ? 14.562 -38.889 -2.808 1.00 46.00 95 GLY A C 1
ATOM 733 O O . GLY A 1 95 ? 15.703 -38.960 -2.369 1.00 46.00 95 GLY A O 1
ATOM 734 N N . LYS A 1 96 ? 13.569 -39.683 -2.414 1.00 55.00 96 LYS A N 1
ATOM 735 C CA . LYS A 1 96 ? 13.766 -40.958 -1.734 1.00 55.00 96 LYS A CA 1
ATOM 736 C C . LYS A 1 96 ? 14.540 -41.889 -2.670 1.00 55.00 96 LYS A C 1
ATOM 738 O O . LYS A 1 96 ? 13.986 -42.319 -3.680 1.00 55.00 96 LYS A O 1
ATOM 743 N N . THR A 1 97 ? 15.782 -42.209 -2.319 1.00 55.69 97 THR A N 1
ATOM 744 C CA . THR A 1 97 ? 16.413 -43.489 -2.676 1.00 55.69 97 THR A CA 1
ATOM 745 C C . THR A 1 97 ? 17.183 -43.992 -1.474 1.00 55.69 97 THR A C 1
ATOM 747 O O . THR A 1 97 ? 17.906 -43.165 -0.877 1.00 55.69 97 THR A O 1
#

pLDDT: mean 74.9, std 16.16, range [37.16, 91.56]

Foldseek 3Di:
DPPPQFKKKKAFQDAPPDVLLVVLQVCCVVCCVVLVKDFPQDPPAHDNNRTIIIGSDQVSNVVVLVVSCVSSVNDSVRMDMGTPDDPPPVPPPPPDD

Sequence (97 aa):
MSSDREQHVVRITRNLGEKSRDEVVAFINEKLAEYKGTADGGATGGTHGIPLLVFNTSKDAHVFANELSKATQYPREHIEVKARGGTRESGRRDGKT